Protein AF-A0AAD6A6M0-F1 (afdb_monomer_lite)

Radius of gyration: 24.87 Å; chains: 1; bounding box: 65×32×63 Å

Secondary structure (DSSP, 8-state):
--HHHHHHHHHH----SHHHHHHHHHHHHHHHHHHHHS-TTSPPPPHHHHHHHHHHHHHHHHHHHHHHTT-SSPSPPPPPPHHHHHHHHHTTTSPP---------------------------

Foldseek 3Di:
DQLCVVCLVLCPDPDDDPVSVVSNQVSLQSNQVVVCVVPVPDDRDHSVNSVVVLVVLLVVLLVLVVVQVPCPPDDHRDDDDPSSVVSPVSPPPDDSPDPDDDDPPDDDDDDDDDDDDDDDDDD

Structure (mmCIF, N/CA/C/O backbone):
data_AF-A0AAD6A6M0-F1
#
_entry.id   AF-A0AAD6A6M0-F1
#
loop_
_atom_site.group_PDB
_atom_site.id
_atom_site.type_symbol
_atom_site.label_atom_id
_atom_site.label_alt_id
_atom_site.label_comp_id
_atom_site.label_asym_id
_atom_site.label_entity_id
_atom_site.label_seq_id
_atom_site.pdbx_PDB_ins_code
_atom_site.Cartn_x
_atom_site.Cartn_y
_atom_site.Cartn_z
_atom_site.occupancy
_atom_site.B_iso_or_equiv
_atom_site.auth_seq_id
_atom_site.auth_comp_id
_atom_site.auth_asym_id
_atom_site.auth_atom_id
_atom_site.pdbx_PDB_model_num
ATOM 1 N N . MET A 1 1 ? -15.711 -3.504 -6.160 1.00 56.00 1 MET A N 1
ATOM 2 C CA . MET A 1 1 ? -14.673 -3.998 -5.225 1.00 56.00 1 MET A CA 1
ATOM 3 C C . MET A 1 1 ? -13.482 -3.046 -5.278 1.00 56.00 1 MET A C 1
ATOM 5 O O . MET A 1 1 ? -13.237 -2.482 -6.336 1.00 56.00 1 MET A O 1
ATOM 9 N N . SER A 1 2 ? -12.809 -2.782 -4.153 1.00 79.75 2 SER A N 1
ATOM 10 C CA . SER A 1 2 ? -11.635 -1.889 -4.118 1.00 79.75 2 SER A CA 1
ATOM 11 C C . SER A 1 2 ? -10.406 -2.604 -4.677 1.00 79.75 2 SER A C 1
ATOM 13 O O . SER A 1 2 ? -10.172 -3.756 -4.321 1.00 79.75 2 SER A O 1
ATOM 15 N N . ARG A 1 3 ? -9.572 -1.909 -5.466 1.00 86.50 3 ARG A N 1
ATOM 16 C CA . ARG A 1 3 ? -8.354 -2.484 -6.068 1.00 86.50 3 ARG A CA 1
ATOM 17 C C . ARG A 1 3 ? -7.393 -3.090 -5.043 1.00 86.50 3 ARG A C 1
ATOM 19 O O . ARG A 1 3 ? -6.649 -4.019 -5.343 1.00 86.50 3 ARG A O 1
ATOM 26 N N . PHE A 1 4 ? -7.418 -2.570 -3.818 1.00 86.25 4 PHE A N 1
ATOM 27 C CA . PHE A 1 4 ? -6.643 -3.121 -2.715 1.00 86.25 4 PHE A CA 1
ATOM 28 C C . PHE A 1 4 ? -7.084 -4.540 -2.331 1.00 86.25 4 PHE A C 1
ATOM 30 O O . PHE A 1 4 ? -6.221 -5.373 -2.070 1.00 86.25 4 PHE A O 1
ATOM 37 N N . GLU A 1 5 ? -8.389 -4.831 -2.308 1.00 88.19 5 GLU A N 1
ATOM 38 C CA . GLU A 1 5 ? -8.899 -6.152 -1.917 1.00 88.19 5 GLU A CA 1
ATOM 39 C C . GLU A 1 5 ? -8.485 -7.224 -2.935 1.00 88.19 5 GLU A C 1
ATOM 41 O O . GLU A 1 5 ? -8.041 -8.300 -2.532 1.00 88.19 5 GLU A O 1
ATOM 46 N N . ASP A 1 6 ? -8.468 -6.888 -4.231 1.00 88.12 6 ASP A N 1
ATOM 47 C CA . ASP A 1 6 ? -7.966 -7.781 -5.284 1.00 88.12 6 ASP A CA 1
ATOM 48 C C . ASP A 1 6 ? -6.491 -8.144 -5.058 1.00 88.12 6 ASP A C 1
ATOM 50 O O . ASP A 1 6 ? -6.099 -9.305 -5.147 1.00 88.12 6 ASP A O 1
ATOM 54 N N . CYS A 1 7 ? -5.647 -7.158 -4.731 1.00 89.31 7 CYS A N 1
ATOM 55 C CA . CYS A 1 7 ? -4.207 -7.357 -4.547 1.00 89.31 7 CYS A CA 1
ATOM 56 C C . CYS A 1 7 ? -3.822 -7.809 -3.125 1.00 89.31 7 CYS A C 1
ATOM 58 O O . CYS A 1 7 ? -2.651 -8.110 -2.870 1.00 89.31 7 CYS A O 1
ATOM 60 N N . LYS A 1 8 ? -4.772 -7.865 -2.184 1.00 89.19 8 LYS A N 1
ATOM 61 C CA . LYS A 1 8 ? -4.526 -8.115 -0.752 1.00 89.19 8 LYS A CA 1
ATOM 62 C C . LYS A 1 8 ? -3.818 -9.435 -0.504 1.00 89.19 8 LYS A C 1
ATOM 64 O O . LYS A 1 8 ? -2.871 -9.481 0.285 1.00 89.19 8 LYS A O 1
ATOM 69 N N . HIS A 1 9 ? -4.244 -10.487 -1.201 1.00 88.88 9 HIS A N 1
ATOM 70 C CA . HIS A 1 9 ? -3.648 -11.814 -1.085 1.00 88.88 9 HIS A CA 1
ATOM 71 C C . HIS A 1 9 ? -2.163 -11.787 -1.466 1.00 88.88 9 HIS A C 1
ATOM 73 O O . HIS A 1 9 ? -1.358 -12.330 -0.721 1.00 88.88 9 HIS A O 1
ATOM 79 N N . ILE A 1 10 ? -1.784 -11.055 -2.522 1.00 91.38 10 ILE A N 1
ATOM 80 C CA . ILE A 1 10 ? -0.394 -10.881 -2.984 1.00 91.38 10 ILE A CA 1
ATOM 81 C C . ILE A 1 10 ? 0.416 -10.036 -1.994 1.00 91.38 10 ILE A C 1
ATOM 83 O O . ILE A 1 10 ? 1.553 -10.366 -1.652 1.00 91.38 10 ILE A O 1
ATOM 87 N N . ILE A 1 11 ? -0.164 -8.934 -1.514 1.00 90.19 11 ILE A N 1
ATOM 88 C CA . ILE A 1 11 ? 0.513 -7.971 -0.635 1.00 90.19 11 ILE A CA 1
ATOM 89 C C . ILE A 1 11 ? 0.819 -8.574 0.739 1.00 90.19 11 ILE A C 1
ATOM 91 O O . ILE A 1 11 ? 1.869 -8.272 1.316 1.00 90.19 11 ILE A O 1
ATOM 95 N N . LYS A 1 12 ? -0.074 -9.423 1.260 1.00 87.25 12 LYS A N 1
ATOM 96 C CA . LYS A 1 12 ? 0.057 -10.034 2.590 1.00 87.25 12 LYS A CA 1
ATOM 97 C C . LYS A 1 12 ? 0.871 -11.336 2.604 1.00 87.25 12 LYS A C 1
ATOM 99 O O . LYS A 1 12 ? 1.182 -11.804 3.700 1.00 87.25 12 LYS A O 1
ATOM 104 N N . VAL A 1 13 ? 1.267 -11.899 1.452 1.00 88.81 13 VAL A N 1
ATOM 105 C CA . VAL A 1 13 ? 2.086 -13.128 1.412 1.00 88.81 13 VAL A CA 1
ATOM 106 C C . VAL A 1 13 ? 3.403 -12.938 2.170 1.00 88.81 13 VAL A C 1
ATOM 108 O O . VAL A 1 13 ? 4.179 -12.014 1.911 1.00 88.81 13 VAL A O 1
ATOM 111 N N . LYS A 1 14 ? 3.700 -13.874 3.076 1.00 87.19 14 LYS A N 1
ATOM 112 C CA . LYS A 1 14 ? 4.977 -13.965 3.797 1.00 87.19 14 LYS A CA 1
ATOM 113 C C . LYS A 1 14 ? 5.970 -14.797 2.971 1.00 87.19 14 LYS A C 1
ATOM 115 O O . LYS A 1 14 ? 6.231 -15.946 3.292 1.00 87.19 14 LYS A O 1
ATOM 120 N N . SER A 1 15 ? 6.491 -14.225 1.884 1.00 88.88 15 SER A N 1
ATOM 121 C CA . SER A 1 15 ? 7.522 -14.850 1.038 1.00 88.88 15 SER A CA 1
ATOM 122 C C . SER A 1 15 ? 8.632 -13.853 0.695 1.00 88.88 15 SER A C 1
ATOM 124 O O . SER A 1 15 ? 8.382 -12.655 0.520 1.00 88.88 15 SER A O 1
ATOM 126 N N . ASN A 1 16 ? 9.866 -14.350 0.624 1.00 90.00 16 ASN A N 1
ATOM 127 C CA . ASN A 1 16 ? 11.082 -13.582 0.344 1.00 90.00 16 ASN A CA 1
ATOM 128 C C . ASN A 1 16 ? 11.669 -13.868 -1.049 1.00 90.00 16 ASN A C 1
ATOM 130 O O . ASN A 1 16 ? 12.718 -13.326 -1.384 1.00 90.00 16 ASN A O 1
ATOM 134 N N . THR A 1 17 ? 10.999 -14.681 -1.868 1.00 95.62 17 THR A N 1
ATOM 135 C CA . THR A 1 17 ? 11.473 -14.987 -3.220 1.00 95.62 17 THR A CA 1
ATOM 136 C C . THR A 1 17 ? 11.437 -13.744 -4.112 1.00 95.62 17 THR A C 1
ATOM 138 O O . THR A 1 17 ? 10.595 -12.852 -3.948 1.00 95.62 17 THR A O 1
ATOM 141 N N . VAL A 1 18 ? 12.321 -13.700 -5.113 1.00 94.56 18 VAL A N 1
ATOM 142 C CA . VAL A 1 18 ? 12.339 -12.626 -6.123 1.00 94.56 18 VAL A CA 1
ATOM 143 C C . VAL A 1 18 ? 10.992 -12.538 -6.851 1.00 94.56 18 VAL A C 1
ATOM 145 O O . VAL A 1 18 ? 10.472 -11.442 -7.062 1.00 94.56 18 VAL A O 1
ATOM 148 N N . GLY A 1 19 ? 10.376 -13.684 -7.166 1.00 93.88 19 GLY A N 1
ATOM 149 C CA . GLY A 1 19 ? 9.045 -13.746 -7.779 1.00 93.88 19 GLY A CA 1
ATOM 150 C C . GLY A 1 19 ? 7.955 -13.118 -6.903 1.00 93.88 19 GLY A C 1
ATOM 151 O O . GLY A 1 19 ? 7.151 -12.317 -7.386 1.00 93.88 19 GLY A O 1
ATOM 152 N N . ALA A 1 20 ? 7.970 -13.385 -5.594 1.00 91.25 20 ALA A N 1
ATOM 153 C CA . ALA A 1 20 ? 7.043 -12.759 -4.651 1.00 91.25 20 ALA A CA 1
ATOM 154 C C . ALA A 1 20 ? 7.303 -11.252 -4.478 1.00 91.25 20 ALA A C 1
ATOM 156 O O . ALA A 1 20 ? 6.369 -10.477 -4.257 1.00 91.25 20 ALA A O 1
ATOM 157 N N . ALA A 1 21 ? 8.556 -10.799 -4.573 1.00 92.50 21 ALA A N 1
ATOM 158 C CA . ALA A 1 21 ? 8.880 -9.373 -4.565 1.00 92.50 21 ALA A CA 1
ATOM 159 C C . ALA A 1 21 ? 8.305 -8.657 -5.800 1.00 92.50 21 ALA A C 1
ATOM 161 O O . ALA A 1 21 ? 7.592 -7.665 -5.641 1.00 92.50 21 ALA A O 1
ATOM 162 N N . LYS A 1 22 ? 8.521 -9.208 -7.004 1.00 95.31 22 LYS A N 1
ATOM 163 C CA . LYS A 1 22 ? 7.971 -8.668 -8.261 1.00 95.31 22 LYS A CA 1
ATOM 164 C C . LYS A 1 22 ? 6.442 -8.652 -8.266 1.00 95.31 22 LYS A C 1
ATOM 166 O O . LYS A 1 22 ? 5.839 -7.642 -8.621 1.00 95.31 22 LYS A O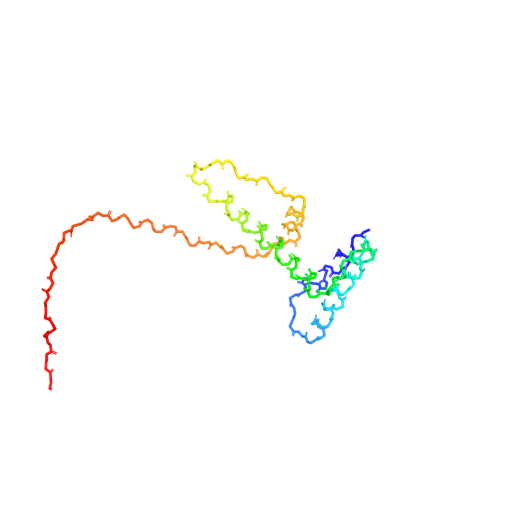 1
ATOM 171 N N . SER A 1 23 ? 5.813 -9.730 -7.796 1.00 94.00 23 SER A N 1
ATOM 172 C CA . SER A 1 23 ? 4.349 -9.822 -7.706 1.00 94.00 23 SER A CA 1
ATOM 173 C C . SER A 1 23 ? 3.771 -8.743 -6.786 1.00 94.00 23 SER A C 1
ATOM 175 O O . SER A 1 23 ? 2.808 -8.068 -7.142 1.00 94.00 23 SER A O 1
ATOM 177 N N . ARG A 1 24 ? 4.402 -8.501 -5.628 1.00 95.12 24 ARG A N 1
ATOM 178 C CA . ARG A 1 24 ? 3.998 -7.416 -4.719 1.00 95.12 24 ARG A CA 1
ATOM 179 C C . ARG A 1 24 ? 4.193 -6.038 -5.335 1.00 95.12 24 ARG A C 1
ATOM 181 O O . ARG A 1 24 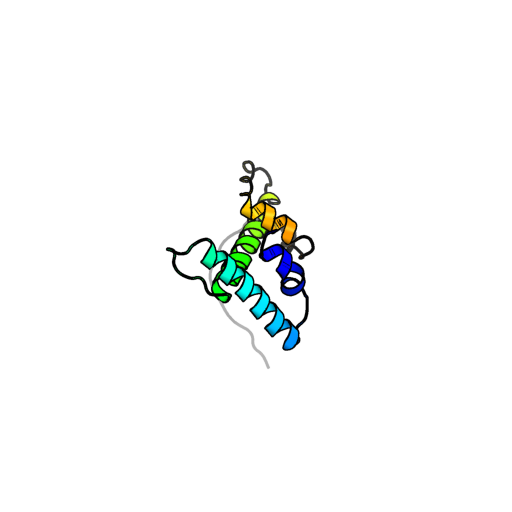? 3.327 -5.191 -5.151 1.00 95.12 24 ARG A O 1
ATOM 188 N N . GLN A 1 25 ? 5.296 -5.802 -6.044 1.00 95.62 25 GLN A N 1
ATOM 189 C CA . GLN A 1 25 ? 5.511 -4.537 -6.749 1.00 95.62 25 GLN A CA 1
ATOM 190 C C . GLN A 1 25 ? 4.402 -4.290 -7.780 1.00 95.62 25 GLN A C 1
ATOM 192 O O . GLN A 1 25 ? 3.817 -3.212 -7.779 1.00 95.62 25 GLN A O 1
ATOM 197 N N . SER A 1 26 ? 4.049 -5.301 -8.583 1.00 95.56 26 SER A N 1
ATOM 198 C CA . SER A 1 26 ? 2.932 -5.212 -9.533 1.00 95.56 26 SER A CA 1
ATOM 199 C C . SER A 1 26 ? 1.598 -4.930 -8.834 1.00 95.56 26 SER A C 1
ATOM 201 O O . SER A 1 26 ? 0.867 -4.037 -9.252 1.00 95.56 26 SER A O 1
ATOM 203 N N . GLY A 1 27 ? 1.303 -5.614 -7.724 1.00 95.31 27 GLY A N 1
ATOM 204 C CA . GLY A 1 27 ? 0.103 -5.337 -6.928 1.00 95.31 27 GLY A CA 1
ATOM 205 C C . GLY A 1 27 ? 0.057 -3.894 -6.408 1.00 95.31 27 GLY A C 1
ATOM 206 O O . GLY A 1 27 ? -0.972 -3.231 -6.504 1.00 95.31 27 GLY A O 1
ATOM 207 N N . TRP A 1 28 ? 1.182 -3.363 -5.919 1.00 96.56 28 TRP A N 1
ATOM 208 C CA . TRP A 1 28 ? 1.262 -1.962 -5.492 1.00 96.56 28 TRP A CA 1
ATOM 209 C C . TRP A 1 28 ? 1.118 -0.975 -6.648 1.00 96.56 28 TRP A C 1
ATOM 211 O O . TRP A 1 28 ? 0.506 0.076 -6.460 1.00 96.56 28 TRP A O 1
ATOM 221 N N . GLN A 1 29 ? 1.645 -1.308 -7.826 1.00 96.31 29 GLN A N 1
ATOM 222 C CA . GLN A 1 29 ? 1.488 -0.493 -9.027 1.00 96.31 29 GLN A CA 1
ATOM 223 C C . GLN A 1 29 ? 0.018 -0.400 -9.434 1.00 96.31 29 GLN A C 1
ATOM 225 O O . GLN A 1 29 ? -0.500 0.698 -9.580 1.00 96.31 29 GLN A O 1
ATOM 230 N N . GLN A 1 30 ? -0.688 -1.531 -9.480 1.00 95.25 30 GLN A N 1
ATOM 231 C CA . GLN A 1 30 ? -2.113 -1.581 -9.816 1.00 95.25 30 GLN A CA 1
ATOM 232 C C . GLN A 1 30 ? -2.971 -0.729 -8.863 1.00 95.25 30 GLN A C 1
ATOM 234 O O . GLN A 1 30 ? -3.928 -0.081 -9.290 1.00 95.25 30 GLN A O 1
ATOM 239 N N . ILE A 1 31 ? -2.629 -0.705 -7.570 1.00 94.50 31 ILE A N 1
ATOM 240 C CA . ILE A 1 31 ? -3.296 0.163 -6.589 1.00 94.50 31 ILE A CA 1
ATOM 241 C C . ILE A 1 31 ? -2.961 1.632 -6.854 1.00 94.50 31 ILE A C 1
ATOM 243 O O . ILE A 1 31 ? -3.861 2.468 -6.834 1.00 94.50 31 ILE A O 1
ATOM 247 N N . ALA A 1 32 ? -1.690 1.958 -7.100 1.00 94.50 32 ALA A N 1
ATOM 248 C CA . ALA A 1 32 ? -1.272 3.326 -7.394 1.00 94.50 32 ALA A CA 1
ATOM 249 C C . ALA A 1 32 ? -1.957 3.868 -8.656 1.00 94.50 32 ALA A C 1
ATOM 251 O O . ALA A 1 32 ? -2.466 4.986 -8.636 1.00 94.50 32 ALA A O 1
ATOM 252 N N . ASP A 1 33 ? -2.050 3.059 -9.711 1.00 94.50 33 ASP A N 1
ATOM 253 C CA . ASP A 1 33 ? -2.722 3.414 -10.961 1.00 94.50 33 ASP A CA 1
ATOM 254 C C . ASP A 1 33 ? -4.209 3.691 -10.728 1.00 94.50 33 ASP A C 1
ATOM 256 O O . ASP A 1 33 ? -4.718 4.720 -11.164 1.00 94.50 33 ASP A O 1
ATOM 260 N N . SER A 1 34 ? -4.892 2.838 -9.957 1.00 93.62 34 SER A N 1
ATOM 261 C CA . SER A 1 34 ? -6.293 3.058 -9.578 1.00 93.62 34 SER A CA 1
ATOM 262 C C . SER A 1 34 ? -6.478 4.354 -8.780 1.00 93.62 34 SER A C 1
ATOM 264 O O . SER A 1 34 ? -7.380 5.137 -9.073 1.00 93.62 34 SER A O 1
ATOM 266 N N . VAL A 1 35 ? -5.594 4.634 -7.818 1.00 91.31 35 VAL A N 1
ATOM 267 C CA . VAL A 1 35 ? -5.614 5.881 -7.035 1.00 91.31 35 VAL A CA 1
ATOM 268 C C . VAL A 1 35 ? -5.374 7.107 -7.921 1.00 91.31 35 VAL A C 1
ATOM 270 O O . VAL A 1 35 ? -6.030 8.133 -7.746 1.00 91.31 35 VAL A O 1
ATOM 273 N N . ASN 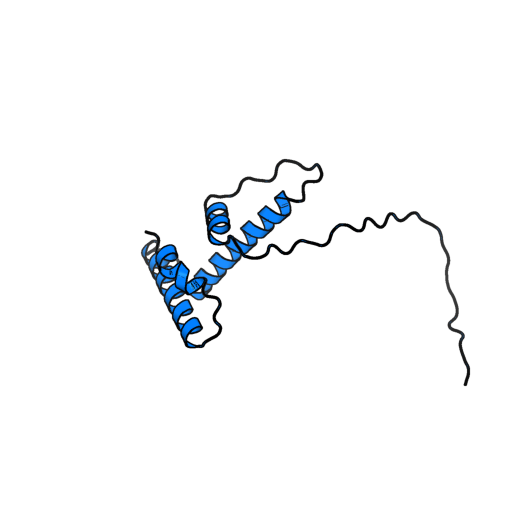A 1 36 ? -4.452 7.005 -8.877 1.00 93.62 36 ASN A N 1
ATOM 274 C CA . ASN A 1 36 ? -4.125 8.068 -9.825 1.00 93.62 36 ASN A CA 1
ATOM 275 C C . ASN A 1 36 ? -5.224 8.292 -10.871 1.00 93.62 36 ASN A C 1
ATOM 277 O O . ASN A 1 36 ? -5.369 9.416 -11.355 1.00 93.62 36 ASN A O 1
ATOM 281 N N . ALA A 1 37 ? -5.978 7.250 -11.228 1.00 92.38 37 ALA A N 1
ATOM 282 C CA . ALA A 1 37 ? -7.127 7.335 -12.125 1.00 92.38 37 ALA A CA 1
ATOM 283 C C . ALA A 1 37 ? -8.301 8.064 -11.457 1.00 92.38 37 ALA A C 1
ATOM 285 O O . ALA A 1 37 ? -8.934 8.908 -12.082 1.00 92.38 37 ALA A O 1
ATOM 286 N N . CYS A 1 38 ? -8.534 7.815 -10.164 1.00 88.69 38 CYS A N 1
ATOM 287 C CA . CYS A 1 38 ? -9.552 8.523 -9.382 1.00 88.69 38 CYS A CA 1
ATOM 288 C C . CYS A 1 38 ? -9.177 9.981 -9.051 1.00 88.69 38 CYS A C 1
ATOM 290 O O . CYS A 1 38 ? -10.017 10.726 -8.556 1.00 88.69 38 CYS A O 1
ATOM 292 N N . ASN A 1 39 ? -7.926 10.394 -9.288 1.00 87.19 39 ASN A N 1
ATOM 293 C CA . ASN A 1 39 ? -7.462 11.763 -9.067 1.00 87.19 39 ASN A CA 1
ATOM 294 C C . ASN A 1 39 ? -6.650 12.276 -10.274 1.00 87.19 39 ASN A C 1
ATOM 296 O O . ASN A 1 39 ? -5.418 12.376 -10.208 1.00 87.19 39 ASN A O 1
ATOM 300 N N . PRO A 1 40 ? -7.317 12.578 -11.403 1.00 82.88 40 PRO A N 1
ATOM 301 C CA . PRO A 1 40 ? -6.636 12.935 -12.642 1.00 82.88 40 PRO A CA 1
ATOM 302 C C . PRO A 1 40 ? -5.874 14.265 -12.550 1.00 82.88 40 PRO A C 1
ATOM 304 O O . PRO A 1 40 ? -4.797 14.355 -13.133 1.00 82.88 40 PRO A O 1
ATOM 307 N N . GLY A 1 41 ? -6.386 15.243 -11.790 1.00 86.25 41 GLY A N 1
ATOM 308 C CA . GLY A 1 41 ? -5.778 16.571 -11.610 1.00 86.25 41 GLY A CA 1
ATOM 309 C C . GLY A 1 41 ? -4.805 16.698 -10.430 1.00 86.25 41 GLY A C 1
ATOM 310 O O . GLY A 1 41 ? -4.188 17.745 -10.256 1.00 86.25 41 GLY A O 1
ATOM 311 N N . GLY A 1 42 ? -4.666 15.659 -9.603 1.00 87.38 42 GLY A N 1
ATOM 312 C CA . GLY A 1 42 ? -3.733 15.637 -8.479 1.00 87.38 42 GLY A CA 1
ATOM 313 C C . GLY A 1 42 ? -2.335 15.152 -8.863 1.00 87.38 42 GLY A C 1
ATOM 314 O O . GLY A 1 42 ? -2.121 14.538 -9.911 1.00 87.38 42 GLY A O 1
ATOM 315 N N . SER A 1 43 ? -1.369 15.372 -7.967 1.00 89.31 43 SER A N 1
ATOM 316 C CA . SER A 1 43 ? -0.022 14.814 -8.110 1.00 89.31 43 SER A CA 1
ATOM 317 C C . SER A 1 43 ? -0.077 13.289 -8.203 1.00 89.31 43 SER A C 1
ATOM 319 O O . SER A 1 43 ? -0.667 12.622 -7.346 1.00 89.31 43 SER A O 1
ATOM 321 N N . LYS A 1 44 ? 0.565 12.733 -9.234 1.00 92.81 44 LYS A N 1
ATOM 322 C CA . LYS A 1 44 ? 0.644 11.284 -9.426 1.00 92.81 44 LYS A CA 1
ATOM 323 C C . LYS A 1 44 ? 1.444 10.646 -8.296 1.00 92.81 44 LYS A C 1
ATOM 325 O O . LYS A 1 44 ? 2.514 11.125 -7.928 1.00 92.81 44 LYS A O 1
ATOM 330 N N . ARG A 1 45 ? 0.918 9.550 -7.755 1.00 93.31 45 ARG A N 1
ATOM 331 C CA . ARG A 1 45 ? 1.587 8.730 -6.746 1.00 93.31 45 ARG A CA 1
ATOM 332 C C . ARG A 1 45 ? 2.316 7.574 -7.404 1.00 93.31 45 ARG A C 1
ATOM 334 O O . ARG A 1 45 ? 1.749 6.885 -8.250 1.00 93.31 45 ARG A O 1
ATOM 341 N N . THR A 1 46 ? 3.539 7.312 -6.961 1.00 96.56 46 THR A N 1
ATOM 342 C CA . THR A 1 46 ? 4.245 6.073 -7.302 1.00 96.56 46 THR A CA 1
ATOM 343 C C . THR A 1 46 ? 3.735 4.905 -6.451 1.00 96.56 46 THR A C 1
ATOM 345 O O . THR A 1 46 ? 3.104 5.087 -5.397 1.00 96.56 46 THR A O 1
ATOM 348 N N . TRP A 1 47 ? 4.029 3.675 -6.879 1.00 95.75 47 TRP A N 1
ATOM 349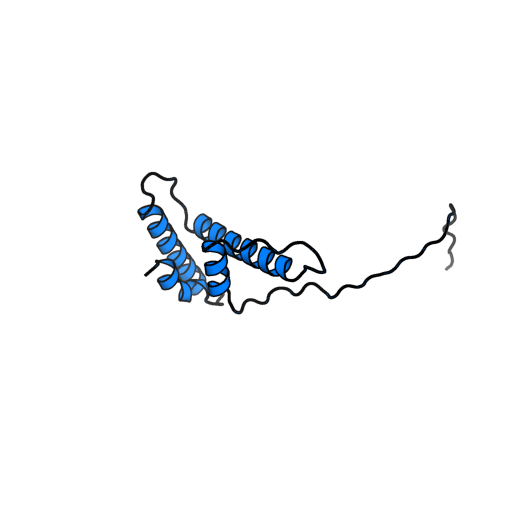 C CA . TRP A 1 47 ? 3.729 2.473 -6.094 1.00 95.75 47 TRP A CA 1
ATOM 350 C C . TRP A 1 47 ? 4.427 2.492 -4.720 1.00 95.75 47 TRP A C 1
ATOM 352 O O . TRP A 1 47 ? 3.863 2.028 -3.726 1.00 95.75 47 TRP A O 1
ATOM 362 N N . GLU A 1 48 ? 5.616 3.096 -4.628 1.00 96.88 48 GLU A N 1
ATOM 363 C CA . GLU A 1 48 ? 6.381 3.246 -3.386 1.00 96.88 48 GLU A CA 1
ATOM 364 C C . GLU A 1 48 ? 5.690 4.191 -2.407 1.00 96.88 48 GLU A C 1
ATOM 366 O O . GLU A 1 48 ? 5.483 3.833 -1.248 1.00 96.88 48 GLU A O 1
ATOM 371 N N . GLN A 1 49 ? 5.270 5.369 -2.875 1.00 95.50 49 GLN A N 1
ATOM 372 C CA . GLN A 1 49 ? 4.543 6.344 -2.057 1.00 95.50 49 GLN A CA 1
ATOM 373 C C . GLN A 1 49 ? 3.216 5.768 -1.554 1.00 95.50 49 GLN A C 1
ATOM 375 O O . GLN A 1 49 ? 2.857 5.938 -0.387 1.00 95.50 49 GLN A O 1
ATOM 380 N N . THR A 1 50 ? 2.515 5.026 -2.412 1.00 94.44 50 THR A N 1
ATOM 381 C CA . THR A 1 50 ? 1.269 4.330 -2.066 1.00 94.44 50 THR A CA 1
ATOM 382 C C . THR A 1 50 ? 1.506 3.297 -0.961 1.00 94.44 50 THR A C 1
ATOM 384 O O . THR A 1 50 ? 0.818 3.300 0.064 1.00 94.44 50 THR A O 1
ATOM 387 N N . LYS A 1 51 ? 2.548 2.471 -1.107 1.00 94.62 51 LYS A N 1
ATOM 388 C CA . LYS A 1 51 ? 2.978 1.505 -0.090 1.00 94.62 51 LYS A CA 1
ATOM 389 C C . LYS A 1 51 ? 3.378 2.186 1.223 1.00 94.62 51 LYS A C 1
ATOM 391 O O . LYS A 1 51 ? 3.012 1.699 2.293 1.00 94.62 51 LYS A O 1
ATOM 396 N N . ILE A 1 52 ? 4.121 3.294 1.171 1.00 95.12 52 ILE A N 1
ATOM 397 C CA . ILE A 1 52 ? 4.523 4.060 2.362 1.00 95.12 52 ILE A CA 1
ATOM 398 C C . ILE A 1 52 ? 3.285 4.581 3.090 1.00 95.12 52 ILE A C 1
ATOM 400 O O . ILE A 1 52 ? 3.147 4.351 4.290 1.00 95.12 52 ILE A O 1
ATOM 404 N N . LYS A 1 53 ? 2.344 5.215 2.378 1.00 93.44 53 LYS A N 1
ATOM 405 C CA . LYS A 1 53 ? 1.114 5.734 2.988 1.00 93.44 53 LYS A CA 1
ATOM 406 C C . LYS A 1 53 ? 0.312 4.624 3.667 1.00 93.44 53 LYS A C 1
ATOM 408 O O . LYS A 1 53 ? -0.112 4.811 4.803 1.00 93.44 53 LYS A O 1
ATOM 413 N N . TYR A 1 54 ? 0.170 3.467 3.021 1.00 92.75 54 TYR A N 1
ATOM 414 C CA . TYR A 1 54 ? -0.461 2.289 3.619 1.00 92.75 54 TYR A CA 1
ATOM 415 C C . TYR A 1 54 ? 0.230 1.853 4.920 1.00 92.75 54 TYR A C 1
ATOM 417 O O . TYR A 1 54 ? -0.429 1.667 5.944 1.00 92.75 54 TYR A O 1
ATOM 425 N N . LYS A 1 55 ? 1.567 1.746 4.916 1.00 92.75 55 LYS A N 1
ATOM 426 C CA . LYS A 1 55 ? 2.332 1.398 6.124 1.00 92.75 55 LYS A CA 1
ATOM 427 C C . LYS A 1 55 ? 2.129 2.420 7.240 1.00 92.75 55 LYS A C 1
ATOM 429 O O . LYS A 1 55 ? 1.947 2.010 8.383 1.00 92.75 55 LYS A O 1
ATOM 434 N N . ASN A 1 56 ? 2.119 3.711 6.914 1.00 92.06 56 ASN A N 1
ATOM 435 C CA . ASN A 1 56 ? 1.908 4.778 7.889 1.00 92.06 56 ASN A CA 1
ATOM 436 C C . ASN A 1 56 ? 0.512 4.691 8.514 1.00 92.06 56 ASN A C 1
ATOM 438 O O . ASN A 1 56 ? 0.394 4.801 9.727 1.00 92.06 56 ASN A O 1
ATOM 442 N N . ILE A 1 57 ? -0.530 4.421 7.719 1.00 90.12 57 ILE A N 1
ATOM 443 C CA . ILE A 1 57 ? -1.897 4.233 8.234 1.00 90.12 57 ILE A CA 1
ATOM 444 C C . ILE A 1 57 ? -1.9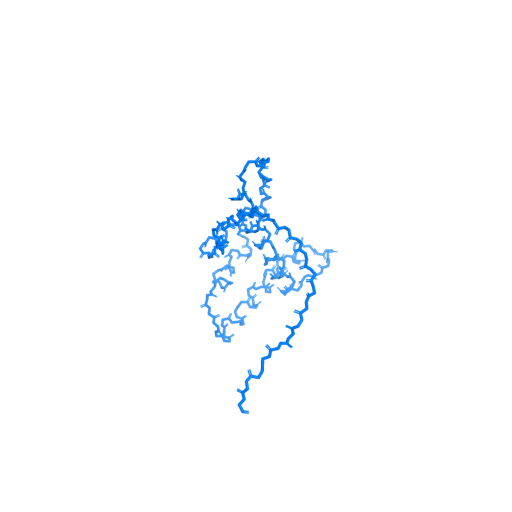40 3.059 9.225 1.00 90.12 57 ILE A C 1
ATOM 446 O O . ILE A 1 57 ? -2.439 3.216 10.336 1.00 90.12 57 ILE A O 1
ATOM 450 N N . ILE A 1 58 ? -1.354 1.909 8.872 1.00 87.75 58 ILE A N 1
ATOM 451 C CA . ILE A 1 58 ? -1.293 0.742 9.771 1.00 87.75 58 ILE A CA 1
ATOM 452 C C . ILE A 1 58 ? -0.524 1.060 11.052 1.00 87.75 58 ILE A C 1
ATOM 454 O O . ILE A 1 58 ? -0.920 0.644 12.140 1.00 87.75 58 ILE A O 1
ATOM 458 N N . GLN A 1 59 ? 0.600 1.764 10.942 1.00 87.50 59 GLN A N 1
ATOM 459 C CA . GLN A 1 59 ? 1.396 2.151 12.101 1.00 87.50 59 GLN A CA 1
ATOM 460 C C . GLN A 1 59 ? 0.621 3.092 13.024 1.00 87.50 59 GLN A C 1
ATOM 462 O O . GLN A 1 59 ? 0.581 2.836 14.226 1.00 87.50 59 GLN A O 1
ATOM 467 N N . SER A 1 60 ? -0.033 4.120 12.477 1.00 84.94 60 SER A N 1
ATOM 468 C CA . SER A 1 60 ? -0.876 5.043 13.242 1.00 84.94 60 SER A CA 1
ATOM 469 C C . SER A 1 60 ? -2.019 4.314 13.945 1.00 84.94 60 SER A C 1
ATOM 471 O O . SER A 1 60 ? -2.201 4.488 15.148 1.00 84.94 60 SER A O 1
ATOM 473 N N . ALA A 1 61 ? -2.721 3.425 13.237 1.00 82.50 61 ALA A N 1
ATOM 474 C CA . ALA A 1 61 ? -3.814 2.639 13.802 1.00 82.50 61 ALA A CA 1
ATOM 475 C C . ALA A 1 61 ? -3.337 1.726 14.948 1.00 82.50 61 ALA A C 1
ATOM 477 O O . ALA A 1 61 ? -3.937 1.696 16.022 1.00 82.50 61 ALA A O 1
ATOM 478 N N . ASN A 1 62 ? -2.207 1.033 14.766 1.00 84.00 62 ASN A N 1
ATOM 479 C CA . ASN A 1 62 ? -1.620 0.190 15.810 1.00 84.00 62 ASN A CA 1
ATOM 480 C C . ASN A 1 62 ? -1.115 1.005 17.010 1.00 84.00 62 ASN A C 1
ATOM 482 O O . ASN A 1 62 ? -1.263 0.557 18.148 1.00 84.00 62 ASN A O 1
ATOM 486 N N . LYS A 1 63 ? -0.530 2.189 16.778 1.00 82.06 63 LYS A N 1
ATOM 487 C CA . LYS A 1 63 ? -0.101 3.104 17.845 1.00 82.06 63 LYS A CA 1
ATOM 488 C C . LYS A 1 63 ? -1.302 3.549 18.673 1.00 82.06 63 LYS A C 1
ATOM 490 O O . LYS A 1 63 ? -1.297 3.358 19.881 1.00 82.06 63 LYS A O 1
ATOM 495 N N . LYS A 1 64 ? -2.361 4.023 18.017 1.00 81.06 64 LYS A N 1
ATOM 496 C CA . LYS A 1 64 ? -3.593 4.441 18.685 1.00 81.06 64 LYS A CA 1
ATOM 497 C C . LYS A 1 64 ? -4.221 3.285 19.462 1.00 81.06 64 LYS A C 1
ATOM 499 O O . LYS A 1 64 ? -4.462 3.444 20.648 1.00 81.06 64 LYS A O 1
ATOM 504 N N . LYS A 1 65 ? -4.343 2.083 18.879 1.00 79.50 65 LYS A N 1
ATOM 505 C CA . LYS A 1 65 ? -4.805 0.868 19.587 1.00 79.50 65 LYS A CA 1
ATOM 506 C C . LYS A 1 65 ? -3.948 0.514 20.809 1.00 79.50 65 LYS A C 1
ATOM 508 O O . LYS A 1 65 ? -4.482 0.063 21.819 1.00 79.50 65 LYS A O 1
ATOM 513 N N . LYS A 1 66 ? -2.625 0.699 20.741 1.00 78.00 66 LYS A N 1
ATOM 514 C CA . LYS A 1 66 ? -1.732 0.527 21.897 1.00 78.00 66 LYS A CA 1
ATOM 515 C C . LYS A 1 66 ? -2.014 1.579 22.970 1.00 78.00 66 LYS A C 1
ATOM 517 O O . LYS A 1 66 ? -2.095 1.216 24.137 1.00 78.00 66 LYS A O 1
ATOM 522 N N . ASP A 1 67 ? -2.178 2.839 22.583 1.00 72.94 67 ASP A N 1
ATOM 523 C CA . ASP A 1 67 ? -2.442 3.943 23.508 1.00 72.94 67 ASP A CA 1
ATOM 524 C C . ASP A 1 67 ? -3.816 3.788 24.192 1.00 72.94 67 ASP A C 1
ATOM 526 O O . ASP A 1 67 ? -3.903 3.979 25.403 1.00 72.94 67 ASP A O 1
ATOM 530 N N . GLN A 1 68 ? -4.846 3.296 23.483 1.00 66.88 68 GLN A N 1
ATOM 531 C CA . GLN A 1 68 ? -6.153 2.955 24.077 1.00 66.88 68 GLN A CA 1
ATOM 532 C C . GLN A 1 68 ? -6.062 1.876 25.170 1.00 66.88 68 GLN A C 1
ATOM 534 O O . GLN A 1 68 ? -6.903 1.831 26.058 1.00 66.88 68 GLN A O 1
ATOM 539 N N . ARG A 1 69 ? -5.056 0.990 25.123 1.00 63.72 69 ARG A N 1
ATOM 540 C CA . ARG A 1 69 ? -4.845 -0.057 26.142 1.00 63.72 69 ARG A CA 1
ATOM 541 C C . ARG A 1 69 ? -4.051 0.430 27.360 1.00 63.72 69 ARG A C 1
ATOM 543 O O . ARG A 1 69 ? -3.898 -0.335 28.305 1.00 63.72 69 ARG A O 1
ATOM 550 N N . ARG A 1 70 ? -3.504 1.654 27.335 1.00 61.72 70 ARG A N 1
ATOM 551 C CA . ARG A 1 70 ? -2.665 2.223 28.411 1.00 61.72 70 ARG A CA 1
ATOM 552 C C . ARG A 1 70 ? -3.416 3.196 29.326 1.00 61.72 70 ARG A C 1
ATOM 554 O O . ARG A 1 70 ? -2.780 3.854 30.145 1.00 61.72 70 ARG A O 1
ATOM 561 N N . THR A 1 71 ? -4.737 3.304 29.226 1.00 57.84 71 THR A N 1
ATOM 562 C CA . THR A 1 71 ? -5.543 4.169 30.098 1.00 57.84 71 THR A CA 1
ATOM 563 C C . THR A 1 71 ? -5.713 3.555 31.490 1.00 57.84 71 THR A C 1
ATOM 565 O O . THR A 1 71 ? -6.707 2.913 31.801 1.00 57.84 71 THR A O 1
ATOM 568 N N . GLY A 1 72 ? -4.732 3.807 32.357 1.00 58.97 72 GLY A N 1
ATOM 569 C CA . GLY A 1 72 ? -4.838 3.658 33.812 1.00 58.97 72 GLY A CA 1
ATOM 570 C C . GLY A 1 72 ? -5.444 4.899 34.483 1.00 58.97 72 GLY A C 1
ATOM 571 O O . GLY A 1 72 ? -4.836 5.427 35.406 1.00 58.97 72 GLY A O 1
ATOM 572 N N . GLY A 1 73 ? -6.587 5.400 33.987 1.00 56.50 73 GLY A N 1
ATOM 573 C CA . GLY A 1 73 ? -7.319 6.534 34.592 1.00 56.50 73 GLY A CA 1
ATOM 574 C C . GLY A 1 73 ? -7.310 7.872 33.831 1.00 56.50 73 GLY A C 1
ATOM 575 O O . GLY A 1 73 ? -7.615 8.902 34.422 1.00 56.50 73 GLY A O 1
ATOM 576 N N . GLY A 1 74 ? -6.956 7.887 32.540 1.00 57.19 74 GLY A N 1
ATOM 577 C CA . GLY A 1 74 ? -7.040 9.079 31.677 1.00 57.19 74 GLY A CA 1
ATOM 578 C C . GLY A 1 74 ? -8.361 9.184 30.891 1.00 57.19 74 GLY A C 1
ATOM 579 O O . GLY A 1 74 ? -9.119 8.213 30.858 1.00 57.19 74 GLY A O 1
ATOM 580 N N . PRO A 1 75 ? -8.636 10.334 30.240 1.00 57.31 75 PRO A N 1
ATOM 581 C CA . PRO A 1 75 ? -9.858 10.554 29.464 1.00 57.31 75 PRO A CA 1
ATOM 582 C C . PRO A 1 75 ? -10.039 9.518 28.337 1.00 57.31 75 PRO A C 1
ATOM 584 O O . PRO A 1 75 ? -9.048 8.929 27.885 1.00 57.31 75 PRO A O 1
ATOM 587 N N . PRO A 1 76 ? -11.287 9.291 27.873 1.00 55.72 76 PRO A N 1
ATOM 588 C CA . PRO A 1 76 ? -11.603 8.281 26.869 1.00 55.72 76 PRO A CA 1
ATOM 589 C C . PRO A 1 76 ? -10.711 8.418 25.628 1.00 55.72 76 PRO A C 1
ATOM 591 O O . PRO A 1 76 ? -10.523 9.534 25.132 1.00 55.72 76 PRO A O 1
ATOM 594 N N . PRO A 1 77 ? -10.149 7.316 25.106 1.00 62.75 77 PRO A N 1
ATOM 595 C CA . PRO A 1 77 ? -9.320 7.398 23.918 1.00 62.75 77 PRO A CA 1
ATOM 596 C C . PRO A 1 77 ? -10.120 7.888 22.705 1.00 62.75 77 PRO A C 1
ATOM 598 O O . PRO A 1 77 ? -11.264 7.488 22.513 1.00 62.75 77 PRO A O 1
ATOM 601 N N . ALA A 1 78 ? -9.493 8.702 21.850 1.00 68.62 78 ALA A N 1
ATOM 602 C CA . ALA A 1 78 ? -10.126 9.204 20.632 1.00 68.62 78 ALA A CA 1
ATOM 603 C C . ALA A 1 78 ? -10.593 8.061 19.707 1.00 68.62 78 ALA A C 1
ATOM 605 O O . ALA A 1 78 ? -9.861 7.084 19.497 1.00 68.62 78 ALA A O 1
ATOM 606 N N . GLU A 1 79 ? -11.775 8.225 19.113 1.00 73.50 79 GLU A N 1
ATOM 607 C CA . GLU A 1 79 ? -12.377 7.278 18.167 1.00 73.50 79 GLU A CA 1
ATOM 608 C C . GLU A 1 79 ? -11.542 7.135 16.890 1.00 73.50 79 GLU A C 1
ATOM 610 O O . GLU A 1 79 ? -10.884 8.083 16.449 1.00 73.50 79 GLU A O 1
ATOM 615 N N . PHE A 1 80 ? -11.520 5.937 16.300 1.00 69.12 80 PHE A N 1
ATOM 616 C CA . PHE A 1 80 ? -10.799 5.672 15.053 1.00 69.12 80 PHE A CA 1
ATOM 617 C C . PHE A 1 80 ? -11.494 6.335 13.862 1.00 69.12 80 PHE A C 1
ATOM 619 O O . PHE A 1 80 ? -12.714 6.329 13.755 1.00 69.12 80 PHE A O 1
ATOM 626 N N . THR A 1 81 ? -10.712 6.876 12.928 1.00 78.38 81 THR A N 1
ATOM 627 C CA . THR A 1 81 ? -11.266 7.288 11.629 1.00 78.38 81 THR A CA 1
ATOM 628 C C . THR A 1 81 ? -11.663 6.053 10.806 1.00 78.38 81 THR A C 1
ATOM 630 O O . THR A 1 81 ? -11.054 4.993 10.987 1.00 78.38 81 THR A O 1
ATOM 633 N N . PRO A 1 82 ? -12.571 6.170 9.818 1.00 77.75 82 PRO A N 1
ATOM 634 C CA . PRO A 1 82 ? -12.948 5.037 8.961 1.00 77.75 82 PRO A CA 1
ATOM 635 C C . PRO A 1 82 ? -11.749 4.358 8.273 1.00 77.75 82 PRO A C 1
ATOM 637 O O . PRO A 1 82 ? -11.714 3.143 8.090 1.00 77.75 82 PRO A O 1
ATOM 640 N N . ALA A 1 83 ? -10.714 5.133 7.927 1.00 72.75 83 ALA A N 1
ATOM 641 C CA . ALA A 1 83 ? -9.481 4.602 7.348 1.00 72.75 83 ALA A CA 1
ATOM 642 C C . ALA A 1 83 ? -8.620 3.829 8.366 1.00 72.75 83 ALA A C 1
ATOM 644 O O . ALA A 1 83 ? -7.946 2.867 7.996 1.00 72.75 83 ALA A O 1
ATOM 645 N N . GLU A 1 84 ? -8.620 4.247 9.634 1.00 72.81 84 GLU A N 1
ATOM 646 C CA . GLU A 1 84 ? -7.921 3.550 10.718 1.00 72.81 84 GLU A CA 1
ATOM 647 C C . GLU A 1 84 ? -8.632 2.243 11.081 1.00 72.81 84 GLU A C 1
ATOM 649 O O . GLU A 1 84 ? -7.967 1.225 11.259 1.00 72.81 84 GLU A O 1
ATOM 654 N N . GLU A 1 85 ? -9.963 2.244 11.125 1.00 76.00 85 GLU A N 1
ATOM 655 C CA . GLU A 1 85 ? -10.769 1.050 11.391 1.00 76.00 85 GLU A CA 1
ATOM 656 C C . GLU A 1 85 ? -10.571 -0.022 10.308 1.00 76.00 85 GLU A C 1
ATOM 658 O O . GLU A 1 85 ? -10.224 -1.165 10.617 1.00 76.00 85 GLU A O 1
ATOM 663 N N . LEU A 1 86 ? -10.653 0.367 9.028 1.00 75.50 86 LEU A N 1
ATOM 664 C CA . LEU A 1 86 ? -10.351 -0.518 7.894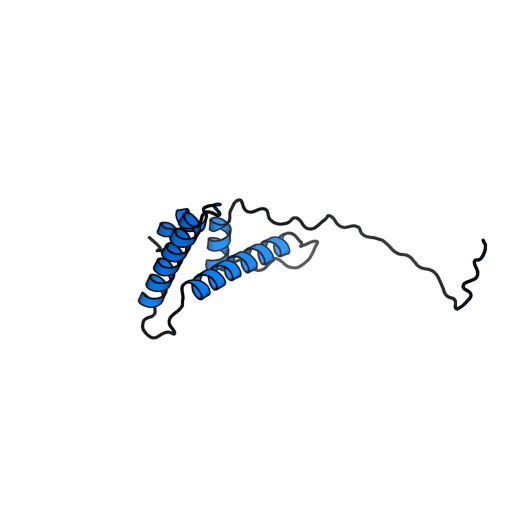 1.00 75.50 86 LEU A CA 1
ATOM 665 C C . LEU A 1 86 ? -8.910 -1.049 7.928 1.00 75.50 86 LEU A C 1
ATOM 667 O O . LEU A 1 86 ? -8.640 -2.175 7.508 1.00 75.50 86 LEU A O 1
ATOM 671 N N . ALA A 1 87 ? -7.956 -0.256 8.419 1.00 74.56 87 ALA A N 1
ATOM 672 C CA . ALA A 1 87 ? -6.576 -0.706 8.562 1.00 74.56 87 ALA A CA 1
ATOM 673 C C . ALA A 1 87 ? -6.404 -1.733 9.691 1.00 74.56 87 ALA A C 1
ATOM 675 O O . ALA A 1 87 ? -5.583 -2.643 9.552 1.00 74.56 87 ALA A O 1
ATOM 676 N N . LEU A 1 88 ? -7.161 -1.607 10.788 1.00 73.44 88 LEU A N 1
ATOM 677 C CA . LEU A 1 88 ? -7.147 -2.565 11.895 1.00 73.44 88 LEU A CA 1
ATOM 678 C C . LEU A 1 88 ? -7.725 -3.915 11.472 1.00 73.44 88 LEU A C 1
ATOM 680 O O . LEU A 1 88 ? -7.048 -4.925 11.675 1.00 73.44 88 LEU A O 1
ATOM 684 N N . SER A 1 89 ? -8.898 -3.930 10.829 1.00 72.81 89 SER A N 1
ATOM 685 C CA . SER A 1 89 ? -9.522 -5.164 10.326 1.00 72.81 89 SER A CA 1
ATOM 686 C C . SER A 1 89 ? -8.640 -5.850 9.275 1.00 72.81 89 SER A C 1
ATOM 688 O O . SER A 1 89 ? -8.409 -7.059 9.308 1.00 72.81 89 SER A O 1
ATOM 690 N N . ASN A 1 90 ? -8.003 -5.072 8.393 1.00 70.38 90 ASN A N 1
ATOM 691 C CA . ASN A 1 90 ? -7.089 -5.619 7.390 1.00 70.38 90 ASN A CA 1
ATOM 692 C C . ASN A 1 90 ? -5.745 -6.117 7.962 1.00 70.38 90 ASN A C 1
ATOM 694 O O . ASN A 1 90 ? -5.017 -6.822 7.248 1.00 70.38 90 ASN A O 1
ATOM 698 N N . ASN A 1 91 ? -5.414 -5.814 9.223 1.00 68.38 91 ASN A N 1
ATOM 699 C CA . ASN A 1 91 ? -4.154 -6.176 9.888 1.00 68.38 91 ASN A CA 1
ATOM 700 C C . ASN A 1 91 ? -4.321 -7.170 11.063 1.00 68.38 91 ASN A C 1
ATOM 702 O O . ASN A 1 91 ? -3.372 -7.389 11.823 1.00 68.38 91 ASN A O 1
ATOM 706 N N . GLU A 1 92 ? -5.483 -7.809 11.206 1.00 65.56 92 GLU A N 1
ATOM 707 C CA . GLU A 1 92 ? -5.691 -8.867 12.202 1.00 65.56 92 GLU A CA 1
ATOM 708 C C . GLU A 1 92 ? -4.656 -10.001 12.033 1.00 65.56 92 GLU A C 1
ATOM 710 O O . GLU A 1 92 ? -4.385 -10.465 10.921 1.00 65.56 92 GLU A O 1
ATOM 715 N N . GLY A 1 93 ? -3.997 -10.390 13.133 1.00 56.03 93 GLY A N 1
ATOM 716 C CA . GLY A 1 93 ? -2.982 -11.457 13.167 1.00 56.03 93 GLY A CA 1
ATOM 717 C C . GLY A 1 93 ? -1.510 -11.014 13.142 1.00 56.03 93 GLY A C 1
ATOM 718 O O . GLY A 1 93 ? -0.620 -11.861 13.236 1.00 56.03 93 GLY A O 1
ATOM 719 N N . ARG A 1 94 ? -1.198 -9.711 13.053 1.00 58.38 94 ARG A N 1
ATOM 720 C CA . ARG A 1 94 ? 0.178 -9.226 13.283 1.00 58.38 94 ARG A CA 1
ATOM 721 C C . ARG A 1 94 ? 0.399 -9.030 14.791 1.00 58.38 94 ARG A C 1
ATOM 723 O O . ARG A 1 94 ? -0.381 -8.287 15.386 1.00 58.38 94 ARG A O 1
ATOM 730 N N . PRO A 1 95 ? 1.431 -9.636 15.418 1.00 52.03 95 PRO A N 1
ATOM 731 C CA . PRO A 1 95 ? 1.682 -9.445 16.842 1.00 52.03 95 PRO A CA 1
ATOM 732 C C . PRO A 1 95 ? 1.826 -7.956 17.154 1.00 52.03 95 PRO A C 1
ATOM 734 O O . PRO A 1 95 ? 2.705 -7.277 16.615 1.00 52.03 95 PRO A O 1
ATOM 737 N N . LEU A 1 96 ? 0.941 -7.443 18.005 1.00 54.03 96 LEU A N 1
ATOM 738 C CA . LEU A 1 96 ? 1.147 -6.160 18.657 1.00 54.03 96 LEU A CA 1
ATOM 739 C C . LEU A 1 96 ? 2.272 -6.392 19.663 1.00 54.03 96 LEU A C 1
ATOM 741 O O . LEU A 1 96 ? 2.129 -7.236 20.542 1.00 54.03 96 LEU A O 1
ATOM 745 N N . MET A 1 97 ? 3.401 -5.700 19.514 1.00 46.88 97 MET A N 1
ATOM 746 C CA . MET A 1 97 ? 4.487 -5.766 20.491 1.00 46.88 97 MET A CA 1
ATOM 747 C C . MET A 1 97 ? 3.940 -5.306 21.848 1.00 46.88 97 MET A C 1
ATOM 749 O O . MET A 1 97 ? 3.712 -4.111 22.061 1.00 46.88 97 MET A O 1
ATOM 753 N N . VAL A 1 98 ? 3.673 -6.272 22.729 1.00 47.59 98 VAL A N 1
ATOM 754 C CA . VAL A 1 98 ? 3.288 -6.050 24.121 1.00 47.59 98 VAL A CA 1
ATOM 755 C C . VAL A 1 98 ? 4.495 -5.401 24.785 1.00 47.59 98 VAL A C 1
ATOM 757 O O . VAL A 1 98 ? 5.563 -6.000 24.877 1.00 47.59 98 VAL A O 1
ATOM 760 N N . GLY A 1 99 ? 4.363 -4.123 25.140 1.00 46.25 99 GLY A N 1
ATOM 761 C CA . GLY A 1 99 ? 5.371 -3.448 25.945 1.00 46.25 99 GLY A CA 1
ATOM 762 C C . GLY A 1 99 ? 5.425 -4.125 27.309 1.00 46.25 99 GLY A C 1
ATOM 763 O O . GLY A 1 99 ? 4.377 -4.318 27.916 1.00 46.25 99 GLY A O 1
ATOM 764 N N . VAL A 1 100 ? 6.637 -4.494 27.716 1.00 52.09 100 VAL A N 1
ATOM 765 C CA . VAL A 1 100 ? 7.014 -5.061 29.016 1.00 52.09 100 VAL A CA 1
ATOM 766 C C . VAL A 1 100 ? 6.186 -4.475 30.166 1.00 52.09 100 VAL A C 1
ATOM 768 O O . VAL A 1 100 ? 6.036 -3.256 30.273 1.00 52.09 100 VAL A O 1
ATOM 771 N N . GLU A 1 101 ? 5.656 -5.372 31.000 1.00 49.03 101 GLU A N 1
ATOM 772 C CA . GLU A 1 101 ? 4.959 -5.067 32.249 1.00 49.03 101 GLU A CA 1
ATOM 773 C C . GLU A 1 101 ? 5.811 -4.167 33.149 1.00 49.03 101 GLU A C 1
ATOM 775 O O . GLU A 1 101 ? 7.031 -4.316 33.254 1.00 49.03 101 GLU A O 1
ATOM 780 N N . GLY A 1 102 ? 5.154 -3.186 33.765 1.00 50.81 102 GLY A N 1
ATOM 781 C CA . GLY A 1 102 ? 5.802 -2.139 34.537 1.00 50.81 102 GLY A CA 1
ATOM 782 C C . GLY A 1 102 ? 6.610 -2.687 35.709 1.00 50.81 102 GLY A C 1
ATOM 783 O O . GLY A 1 102 ? 6.064 -3.299 36.621 1.00 50.81 102 GLY A O 1
ATOM 784 N N . ARG A 1 103 ? 7.907 -2.374 35.736 1.00 39.22 103 ARG A N 1
ATOM 785 C CA . ARG A 1 103 ? 8.636 -2.266 36.999 1.00 39.22 103 ARG A CA 1
ATOM 786 C C . ARG A 1 103 ? 8.466 -0.835 37.491 1.00 39.22 103 ARG A C 1
ATOM 788 O O . ARG A 1 103 ? 9.142 0.072 37.014 1.00 39.22 103 ARG A O 1
ATOM 795 N N . PHE A 1 104 ? 7.537 -0.635 38.417 1.00 43.53 104 PHE A N 1
ATOM 796 C CA . PHE A 1 104 ? 7.596 0.515 39.308 1.00 43.53 104 PHE A CA 1
ATOM 797 C C . PHE A 1 104 ? 8.793 0.280 40.229 1.00 43.53 104 PHE A C 1
ATOM 799 O O . PHE A 1 104 ? 8.735 -0.563 41.119 1.00 43.53 104 PHE A O 1
ATOM 806 N N . SER A 1 105 ? 9.907 0.959 39.959 1.00 46.31 105 SER A N 1
ATOM 807 C CA . SER A 1 105 ? 10.982 1.077 40.939 1.00 46.31 105 SER A CA 1
ATOM 808 C C . SER A 1 105 ? 10.626 2.277 41.801 1.00 46.31 105 SER A C 1
ATOM 810 O O . SER A 1 105 ? 10.858 3.419 41.411 1.00 46.31 105 SER A O 1
ATOM 812 N N . THR A 1 106 ? 9.945 2.023 42.913 1.00 48.59 106 THR A N 1
ATOM 813 C CA . THR A 1 106 ? 9.712 3.028 43.946 1.00 48.59 106 THR A CA 1
ATOM 814 C C . THR A 1 106 ? 11.068 3.335 44.571 1.00 48.59 106 THR A C 1
ATOM 816 O O . THR A 1 106 ? 11.607 2.525 45.318 1.00 48.59 106 THR A O 1
ATOM 819 N N . ASP A 1 107 ? 11.656 4.464 44.195 1.00 48.03 107 ASP A N 1
ATOM 820 C CA . ASP A 1 107 ? 12.785 5.052 44.909 1.00 48.03 107 ASP A CA 1
ATOM 821 C C . ASP A 1 107 ? 12.234 5.753 46.159 1.00 48.03 107 ASP A C 1
ATOM 823 O O . ASP A 1 107 ? 11.238 6.483 46.062 1.00 48.03 107 ASP A O 1
ATOM 827 N N . PRO A 1 108 ? 12.841 5.532 47.331 1.00 45.97 108 PRO A N 1
ATOM 828 C CA . PRO A 1 108 ? 12.993 6.659 48.224 1.00 45.97 108 PRO A CA 1
ATOM 829 C C . PRO A 1 108 ? 14.404 6.707 48.812 1.00 45.97 108 PRO A C 1
ATOM 831 O O . PRO A 1 108 ? 14.680 6.138 49.861 1.00 45.97 108 PRO A O 1
ATOM 834 N N . GLY A 1 109 ? 15.242 7.525 48.189 1.00 35.06 109 GLY A N 1
ATOM 835 C CA . GLY A 1 109 ? 15.885 8.639 48.865 1.00 35.06 109 GLY A CA 1
ATOM 836 C C . GLY A 1 109 ? 17.217 8.350 49.548 1.00 35.06 109 GLY A C 1
ATOM 837 O O . GLY A 1 109 ? 17.499 7.270 50.055 1.00 35.06 109 GLY A O 1
ATOM 838 N N . GLY A 1 110 ? 18.013 9.414 49.633 1.00 35.00 110 GLY A N 1
ATOM 839 C CA . GLY A 1 110 ? 19.075 9.511 50.623 1.00 35.00 110 GLY A CA 1
ATOM 840 C C . GLY A 1 110 ? 20.421 9.945 50.070 1.00 35.00 110 GLY A C 1
ATOM 841 O O . GLY A 1 110 ? 21.273 9.120 49.792 1.00 35.00 110 GLY A O 1
ATOM 842 N N . SER A 1 111 ? 20.617 11.262 50.080 1.00 39.59 111 SER A N 1
ATOM 843 C CA . SER A 1 111 ? 21.810 11.898 50.645 1.00 39.59 111 SER A CA 1
ATOM 844 C C . SER A 1 111 ? 23.165 11.703 49.946 1.00 39.59 111 SER A C 1
ATOM 846 O O . SER A 1 111 ? 23.826 10.687 50.082 1.00 39.59 111 SER A O 1
ATOM 848 N N . SER A 1 112 ? 23.604 12.807 49.336 1.00 43.31 112 SER A N 1
ATOM 849 C CA . SER A 1 112 ? 24.853 13.518 49.649 1.00 43.31 112 SER A CA 1
ATOM 850 C C . SER A 1 112 ? 26.216 12.818 49.531 1.00 43.31 112 SER A C 1
ATOM 852 O O . SER A 1 112 ? 26.470 11.738 50.048 1.00 43.31 112 SER A O 1
ATOM 854 N N . SER A 1 113 ? 27.149 13.639 49.044 1.00 39.62 113 SER A N 1
ATOM 855 C CA . SER A 1 113 ? 28.599 13.601 49.250 1.00 39.62 113 SER A CA 1
ATOM 856 C C . SER A 1 113 ? 29.395 12.927 48.127 1.00 39.62 113 SER A C 1
ATOM 858 O O . SER A 1 113 ? 29.338 11.725 47.912 1.00 39.62 113 SER A O 1
ATOM 860 N N . HIS A 1 114 ? 29.974 13.726 47.229 1.00 40.50 114 HIS A N 1
ATOM 861 C CA . HIS A 1 114 ? 31.345 14.254 47.324 1.00 40.50 114 HIS A CA 1
ATOM 862 C C . HIS A 1 114 ? 32.404 13.143 47.225 1.00 40.50 114 HIS A C 1
ATOM 864 O O . HIS A 1 114 ? 32.578 12.371 48.154 1.00 40.50 114 HIS A O 1
ATOM 870 N N . HIS A 1 115 ? 33.130 13.156 46.098 1.00 40.53 115 HIS A N 1
ATOM 871 C CA . HIS A 1 115 ? 34.591 13.042 46.027 1.00 40.53 115 HIS A CA 1
ATOM 872 C C . HIS A 1 115 ? 35.231 11.819 46.735 1.00 40.53 115 HIS A C 1
ATOM 874 O O . HIS A 1 115 ? 35.257 11.761 47.961 1.00 40.53 115 HIS A O 1
ATOM 880 N N . LEU A 1 116 ? 35.938 10.970 45.960 1.00 38.31 116 LEU A N 1
ATOM 881 C CA . LEU A 1 116 ? 37.399 10.737 46.073 1.00 38.31 116 LEU A CA 1
ATOM 882 C C . LEU A 1 116 ? 37.898 9.265 45.990 1.00 38.31 116 LEU A C 1
ATOM 884 O O . LEU A 1 116 ? 37.356 8.357 46.605 1.00 38.31 116 LEU A O 1
ATOM 888 N N . TYR A 1 117 ? 39.017 9.134 45.258 1.00 42.31 117 TYR A N 1
ATOM 889 C CA . TYR A 1 117 ? 40.030 8.066 45.126 1.00 42.31 117 TYR A CA 1
ATOM 890 C C . TYR A 1 117 ? 39.714 6.746 44.397 1.00 42.31 117 TYR A C 1
ATOM 892 O O . TYR A 1 117 ? 39.097 5.825 44.921 1.00 42.31 117 TYR A O 1
ATOM 900 N N . ILE A 1 118 ? 40.334 6.607 43.214 1.00 49.66 118 ILE A N 1
ATOM 901 C CA . ILE A 1 118 ? 40.778 5.316 42.678 1.00 49.66 118 ILE A CA 1
ATOM 902 C C . ILE A 1 118 ? 42.038 4.911 43.445 1.00 49.66 118 ILE A C 1
ATOM 904 O O . ILE A 1 118 ? 43.073 5.568 43.334 1.00 49.66 118 ILE A O 1
ATOM 908 N N . GLN A 1 119 ? 41.959 3.810 44.186 1.00 46.53 119 GLN A N 1
ATOM 909 C CA . GLN A 1 119 ? 43.124 3.113 44.714 1.00 46.53 119 GLN A CA 1
ATOM 910 C C . GLN A 1 119 ? 42.899 1.606 44.548 1.00 46.53 119 GLN A C 1
ATOM 912 O O . GLN A 1 119 ? 41.911 1.063 45.035 1.00 46.53 119 GLN A O 1
ATOM 917 N N . GLY A 1 120 ? 43.801 0.943 43.824 1.00 38.62 120 GLY A N 1
ATOM 918 C CA . GLY A 1 120 ? 43.754 -0.502 43.607 1.00 38.62 120 GLY A CA 1
ATOM 919 C C . GLY A 1 120 ? 44.906 -1.005 42.737 1.00 38.62 120 GLY A C 1
ATOM 920 O O . GLY A 1 120 ? 44.723 -1.233 41.548 1.00 38.62 120 GLY A O 1
ATOM 921 N N . GLY A 1 121 ? 46.091 -1.175 43.332 1.00 38.03 121 GLY A N 1
ATOM 922 C CA . GLY A 1 121 ? 46.995 -2.272 42.941 1.00 38.03 121 GLY A CA 1
ATOM 923 C C . GLY A 1 121 ? 46.554 -3.580 43.631 1.00 38.03 121 GLY A C 1
ATOM 924 O O . GLY A 1 121 ? 45.525 -3.553 44.310 1.00 38.03 121 GLY A O 1
ATOM 925 N N . PRO A 1 122 ? 47.305 -4.701 43.571 1.00 51.66 122 PRO A N 1
ATOM 926 C CA . PRO A 1 122 ? 48.605 -4.926 42.929 1.00 51.66 122 PRO A CA 1
ATOM 927 C C . PRO A 1 122 ? 48.634 -6.156 41.986 1.00 51.66 122 PRO A C 1
ATOM 929 O O . PRO A 1 122 ? 47.749 -7.013 42.030 1.00 51.66 122 PRO A O 1
ATOM 932 N N . ARG A 1 123 ? 49.712 -6.288 41.205 1.00 39.81 123 ARG A N 1
ATOM 933 C CA . ARG A 1 123 ? 50.450 -7.543 40.968 1.00 39.81 123 ARG A CA 1
ATOM 934 C C . ARG A 1 123 ? 51.814 -7.239 40.367 1.00 39.81 123 ARG A C 1
ATOM 936 O O . ARG A 1 123 ? 51.874 -6.314 39.531 1.00 39.81 123 ARG A O 1
#

pLDDT: mean 74.04, std 19.89, range [35.0, 96.88]

Organism: NCBI:txid1090488

InterPro domains:
  IPR028002 Myb/SANT-like DNA-binding domain 5 [PF13873] (4-64)

Sequence (123 aa):
MSRFEDCKHIIKVKSNTVGAAKSRQSGWQQIADSVNACNPGGSKRTWEQTKIKYKNIIQSANKKKKDQRRTGGGPPPAEFTPAEELALSNNEGRPLMVGVEGRFSTDPGGSSSHHLYIQGGPR